Protein AF-A0A509KXH0-F1 (afdb_monomer)

pLDDT: mean 76.86, std 15.32, range [38.84, 93.0]

Foldseek 3Di:
DPDPVVVVVLVVLVVV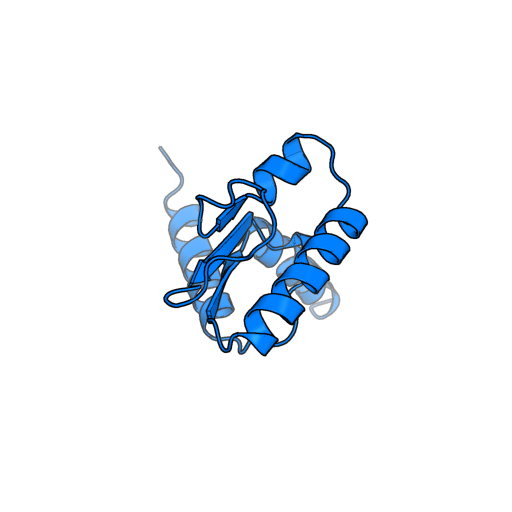VVPDDPPDDQLVFFQKKAKDLVDDDPPPPDPCVGSMDGSVVCVVVPNDSVNVVVVVVVVVVVCVVSVIDMDTDTPSVVVVVVVVVVVVVVVD

Sequence (108 aa):
MANKDTEEYLEQWETLINSVDKTDIPIRFVNRIIFDSSDYDIGTQTDIATNQLDIAQMRANGYPDDVIQEIINEIMKEIQDLSGTMDFLLNVPEVARVAQEETDKYLK

Structure (mmCIF, N/CA/C/O backbone):
data_AF-A0A509KXH0-F1
#
_entry.id   AF-A0A509KXH0-F1
#
loop_
_atom_site.group_PDB
_atom_site.id
_atom_site.type_symbol
_atom_site.label_atom_id
_atom_site.label_alt_id
_atom_site.label_comp_id
_atom_site.label_asym_id
_atom_site.label_entity_id
_atom_site.label_seq_id
_atom_site.pdbx_PDB_ins_code
_atom_site.Cartn_x
_atom_site.Cartn_y
_atom_site.Cartn_z
_atom_site.occupancy
_atom_site.B_iso_or_equiv
_atom_site.auth_seq_id
_atom_site.auth_comp_id
_atom_site.auth_asym_id
_atom_site.auth_atom_id
_atom_site.pdbx_PDB_model_num
ATOM 1 N N . MET A 1 1 ? 0.568 20.407 21.170 1.00 39.47 1 MET A N 1
ATOM 2 C CA . MET A 1 1 ? 0.705 19.066 21.770 1.00 39.47 1 MET A CA 1
ATOM 3 C C . MET A 1 1 ? 0.202 18.089 20.729 1.00 39.47 1 MET A C 1
ATOM 5 O O . MET A 1 1 ? -0.994 18.082 20.482 1.00 39.47 1 MET A O 1
ATOM 9 N N . ALA A 1 2 ? 1.098 17.402 20.022 1.00 45.72 2 ALA A N 1
ATOM 10 C CA . ALA A 1 2 ? 0.689 16.305 19.148 1.00 45.72 2 ALA A CA 1
ATOM 11 C C . ALA A 1 2 ? 0.229 15.142 20.046 1.00 45.72 2 ALA A C 1
ATOM 13 O O . ALA A 1 2 ? 0.851 14.895 21.081 1.00 45.72 2 ALA A O 1
ATOM 14 N N . ASN A 1 3 ? -0.913 14.537 19.720 1.00 52.59 3 ASN A N 1
ATOM 15 C CA . ASN A 1 3 ? -1.566 13.505 20.523 1.00 52.59 3 ASN A CA 1
ATOM 16 C C . ASN A 1 3 ? -0.697 12.246 20.576 1.00 52.59 3 ASN A C 1
ATOM 18 O O . ASN A 1 3 ? -0.635 11.494 19.607 1.00 52.59 3 ASN A O 1
ATOM 22 N N . LYS A 1 4 ? -0.071 12.008 21.728 1.00 54.00 4 LYS A N 1
ATOM 23 C CA . LYS A 1 4 ? 0.724 10.806 22.009 1.00 54.00 4 LYS A CA 1
ATOM 24 C C . LYS A 1 4 ? -0.087 9.513 21.812 1.00 54.00 4 LYS A C 1
ATOM 26 O O . LYS A 1 4 ? 0.452 8.520 21.344 1.00 54.00 4 LYS A O 1
ATOM 31 N N . ASP A 1 5 ? -1.395 9.579 22.060 1.00 62.50 5 ASP A N 1
ATOM 32 C CA . ASP A 1 5 ? -2.331 8.458 21.900 1.00 62.50 5 ASP A CA 1
ATOM 33 C C . ASP A 1 5 ? -2.526 8.037 20.431 1.00 62.50 5 ASP A C 1
ATOM 35 O O . ASP A 1 5 ? -2.890 6.900 20.151 1.00 62.50 5 ASP A O 1
ATOM 39 N N . THR A 1 6 ? -2.298 8.940 19.469 1.00 73.00 6 THR A N 1
ATOM 40 C CA . THR A 1 6 ? -2.464 8.635 18.038 1.00 73.00 6 THR A CA 1
ATOM 41 C C . THR A 1 6 ? -1.245 7.916 17.463 1.00 73.00 6 THR A C 1
ATOM 43 O O . THR A 1 6 ? -1.409 7.047 16.612 1.00 73.00 6 THR A O 1
ATOM 46 N N . GLU A 1 7 ? -0.036 8.239 17.930 1.00 79.38 7 GLU A N 1
ATOM 47 C CA . GLU A 1 7 ? 1.196 7.578 17.476 1.00 79.38 7 GLU A CA 1
ATOM 48 C C . GLU A 1 7 ? 1.253 6.119 17.946 1.00 79.38 7 GLU A C 1
ATOM 50 O O . GLU A 1 7 ? 1.445 5.225 17.127 1.00 79.38 7 GLU A O 1
ATOM 55 N N . GLU A 1 8 ? 0.979 5.867 19.230 1.00 81.19 8 GLU A N 1
ATOM 56 C CA . GLU A 1 8 ? 0.959 4.509 19.799 1.00 81.19 8 GLU A CA 1
ATOM 57 C C . GLU A 1 8 ? -0.113 3.625 19.138 1.00 81.19 8 GLU A C 1
ATOM 59 O O . GLU A 1 8 ? 0.091 2.435 18.903 1.00 81.19 8 GLU A O 1
ATOM 64 N N . TYR A 1 9 ? -1.253 4.216 18.772 1.00 83.31 9 TYR A N 1
ATOM 65 C CA . TYR A 1 9 ? -2.310 3.522 18.041 1.00 83.31 9 TYR A CA 1
ATOM 66 C C . TYR A 1 9 ? -1.887 3.132 16.616 1.00 83.31 9 TYR A C 1
ATOM 68 O O . TYR A 1 9 ? -2.158 2.016 16.173 1.00 83.31 9 TYR A O 1
ATOM 76 N N . LEU A 1 10 ? -1.217 4.029 15.886 1.00 82.88 10 LEU A N 1
ATOM 77 C CA . LEU A 1 10 ? -0.739 3.741 14.530 1.00 82.88 10 LEU A CA 1
ATOM 78 C C . LEU A 1 10 ? 0.335 2.649 14.523 1.00 82.88 10 LEU A C 1
ATOM 80 O O . LEU A 1 10 ? 0.310 1.789 13.646 1.00 82.88 10 LEU A O 1
ATOM 84 N N . GLU A 1 11 ? 1.213 2.638 15.523 1.00 87.25 11 GLU A N 1
ATOM 85 C CA . GLU A 1 11 ? 2.260 1.622 15.680 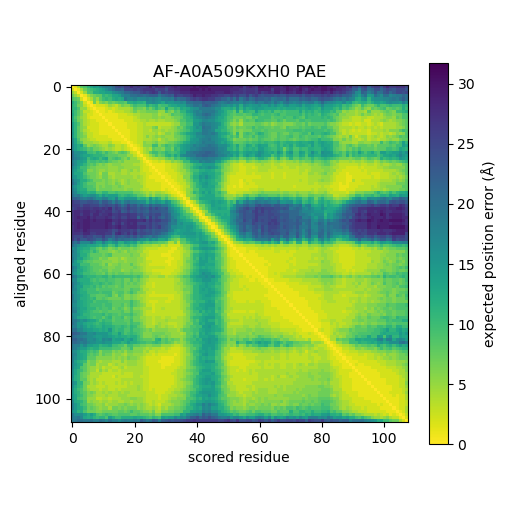1.00 87.25 11 GLU A CA 1
ATOM 86 C C . GLU A 1 11 ? 1.674 0.210 15.886 1.00 87.25 11 GLU A C 1
ATOM 88 O O . GLU A 1 11 ? 2.165 -0.780 15.331 1.00 87.25 11 GLU A O 1
ATOM 93 N N . GLN A 1 12 ? 0.561 0.099 16.621 1.00 86.31 12 GLN A N 1
ATOM 94 C CA . GLN A 1 12 ? -0.156 -1.170 16.790 1.00 86.31 12 GLN A CA 1
ATOM 95 C C . GLN A 1 12 ? -0.739 -1.680 15.466 1.00 86.31 12 GLN A C 1
ATOM 97 O O . GLN A 1 12 ? -0.617 -2.867 15.151 1.00 86.31 12 GLN A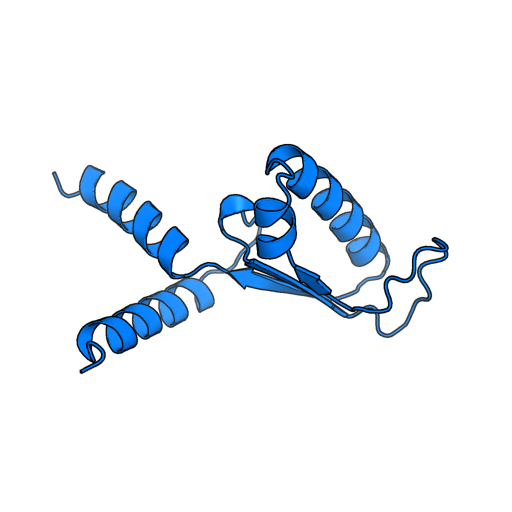 O 1
ATOM 102 N N . TRP A 1 13 ? -1.337 -0.793 14.665 1.00 87.81 13 TRP A N 1
ATOM 103 C CA . TRP A 1 13 ? -1.852 -1.156 13.343 1.00 87.81 13 TRP A CA 1
ATOM 104 C C . TRP A 1 13 ? -0.747 -1.518 12.366 1.00 87.81 13 TRP A C 1
ATOM 106 O O . TRP A 1 13 ? -0.898 -2.478 11.616 1.00 87.81 13 TRP A O 1
ATOM 116 N N . GLU A 1 14 ? 0.370 -0.800 12.396 1.00 85.50 14 GLU A N 1
ATOM 117 C CA . GLU A 1 14 ? 1.545 -1.130 11.598 1.00 85.50 14 GLU A CA 1
ATOM 118 C C . GLU A 1 14 ? 2.053 -2.538 11.930 1.00 85.50 14 GLU A C 1
ATOM 120 O O . GLU A 1 14 ? 2.249 -3.356 11.030 1.00 85.50 14 GLU A O 1
ATOM 125 N N . THR A 1 15 ? 2.157 -2.869 13.218 1.00 86.38 15 THR A N 1
ATOM 126 C CA . THR A 1 15 ? 2.551 -4.209 13.677 1.00 86.38 15 THR A CA 1
ATOM 127 C C . THR A 1 15 ? 1.584 -5.289 13.177 1.00 86.38 15 THR A C 1
ATOM 129 O O . THR A 1 15 ? 2.016 -6.306 12.628 1.00 86.38 15 THR A O 1
ATOM 132 N N . LEU A 1 16 ? 0.273 -5.066 13.323 1.00 83.81 16 LEU A N 1
ATOM 133 C CA . LEU A 1 16 ? -0.761 -5.993 12.854 1.00 83.81 16 LEU A CA 1
ATOM 134 C C . LEU A 1 16 ? -0.687 -6.200 11.341 1.00 83.81 16 LEU A C 1
ATOM 136 O O . LEU A 1 16 ? -0.615 -7.338 10.881 1.00 83.81 16 LEU A O 1
ATOM 140 N N . ILE A 1 17 ? -0.650 -5.115 10.570 1.00 82.25 17 ILE A N 1
ATOM 141 C CA . ILE A 1 17 ? -0.564 -5.155 9.110 1.00 82.25 17 ILE A CA 1
ATOM 142 C C . ILE A 1 17 ? 0.698 -5.898 8.670 1.00 82.25 17 ILE A C 1
ATOM 144 O O . ILE A 1 17 ? 0.627 -6.734 7.771 1.00 82.25 17 ILE A O 1
ATOM 14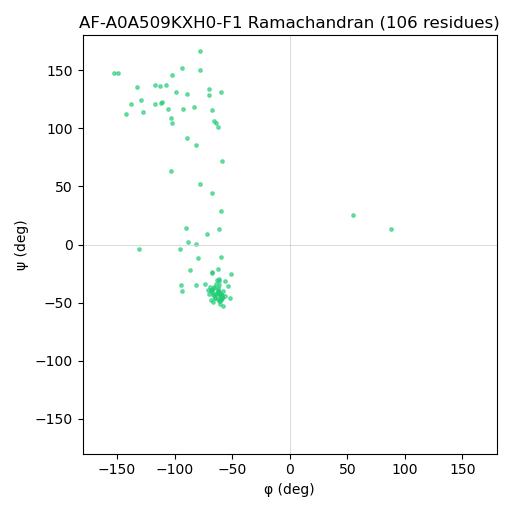8 N N . ASN A 1 18 ? 1.844 -5.651 9.303 1.00 81.44 18 ASN A N 1
ATOM 149 C CA . ASN A 1 18 ? 3.110 -6.299 8.957 1.00 81.44 18 ASN A CA 1
ATOM 150 C C . ASN A 1 18 ? 3.132 -7.803 9.276 1.00 81.44 18 ASN A C 1
ATOM 152 O O . ASN A 1 18 ? 3.856 -8.538 8.615 1.00 81.44 18 ASN A O 1
ATOM 156 N N . SER A 1 19 ? 2.306 -8.274 10.216 1.00 78.12 19 SER A N 1
ATOM 157 C CA . SER A 1 19 ? 2.188 -9.702 10.561 1.00 78.12 19 SER A CA 1
ATOM 158 C C . SER A 1 19 ? 1.323 -10.536 9.607 1.00 78.12 19 SER A C 1
ATOM 160 O O . SER A 1 19 ? 1.325 -11.762 9.698 1.00 78.12 19 SER A O 1
ATOM 162 N N . VAL A 1 20 ? 0.570 -9.893 8.711 1.00 75.56 20 VAL A N 1
ATOM 163 C CA . VAL A 1 20 ? -0.295 -10.583 7.746 1.00 75.56 20 VAL A CA 1
ATOM 164 C C . VAL A 1 20 ? 0.492 -10.882 6.472 1.00 75.56 20 VAL A C 1
ATOM 166 O O . VAL A 1 20 ? 1.083 -9.967 5.887 1.00 75.56 20 VAL A O 1
ATOM 169 N N . ASP A 1 21 ? 0.437 -12.138 6.018 1.00 64.69 21 ASP A N 1
ATOM 170 C CA . ASP A 1 21 ? 0.888 -12.550 4.686 1.00 64.69 21 ASP A CA 1
ATOM 171 C C . ASP A 1 21 ? -0.041 -11.951 3.626 1.00 64.69 21 ASP A C 1
ATOM 173 O O . ASP A 1 21 ? -1.241 -12.236 3.581 1.00 64.69 21 ASP A O 1
ATOM 177 N N . LYS A 1 22 ? 0.510 -11.079 2.781 1.00 67.19 22 LYS A N 1
ATOM 178 C CA . LYS A 1 22 ? -0.257 -10.316 1.793 1.00 67.19 22 LYS A CA 1
ATOM 179 C C . LYS A 1 22 ? -0.057 -10.951 0.427 1.00 67.19 22 LYS A C 1
ATOM 181 O O . LYS A 1 22 ? 1.026 -10.855 -0.137 1.00 67.19 22 LYS A O 1
ATOM 186 N N . THR A 1 23 ? -1.094 -11.602 -0.087 1.00 62.06 23 THR A N 1
ATOM 187 C CA . THR A 1 23 ? -1.076 -12.187 -1.436 1.00 62.06 23 THR A CA 1
ATOM 188 C C . THR A 1 23 ? -1.671 -11.247 -2.480 1.00 62.06 23 THR A C 1
ATOM 190 O O . THR A 1 23 ? -1.173 -11.211 -3.593 1.00 62.06 23 THR A O 1
ATOM 193 N N . ASP A 1 24 ? -2.690 -10.463 -2.107 1.00 69.38 24 ASP A N 1
ATOM 194 C CA . ASP A 1 24 ? -3.365 -9.489 -2.971 1.00 69.38 24 ASP A CA 1
ATOM 195 C C . ASP A 1 24 ? -3.731 -8.241 -2.159 1.00 69.38 24 ASP A C 1
ATOM 197 O O . ASP A 1 24 ? -4.574 -8.290 -1.258 1.00 69.38 24 ASP A O 1
ATOM 201 N N . ILE A 1 25 ? -3.093 -7.108 -2.461 1.00 76.38 25 ILE A N 1
ATOM 202 C CA . ILE A 1 25 ? -3.335 -5.839 -1.768 1.00 76.38 25 ILE A CA 1
ATOM 203 C C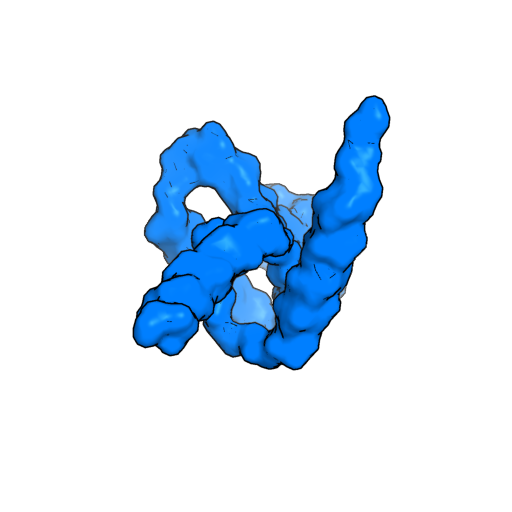 . ILE A 1 25 ? -4.149 -4.919 -2.684 1.00 76.38 25 ILE A C 1
ATOM 205 O O . ILE A 1 25 ? -3.641 -4.501 -3.725 1.00 76.38 25 ILE A O 1
ATOM 209 N N . PRO A 1 26 ? -5.386 -4.542 -2.307 1.00 84.38 26 PRO A N 1
ATOM 210 C CA . PRO A 1 26 ? -6.163 -3.577 -3.073 1.00 84.38 26 PRO A CA 1
ATOM 211 C C . PRO A 1 26 ? -5.440 -2.236 -3.177 1.00 84.38 26 PRO A C 1
ATOM 213 O O . PRO A 1 26 ? -5.047 -1.667 -2.152 1.00 84.38 26 PRO A O 1
ATOM 216 N N . ILE A 1 27 ? -5.346 -1.686 -4.393 1.00 86.38 27 ILE A N 1
ATOM 217 C CA . ILE A 1 27 ? -4.576 -0.465 -4.645 1.00 86.38 27 ILE A CA 1
ATOM 218 C C . ILE A 1 27 ? -4.971 0.692 -3.735 1.00 86.38 27 IL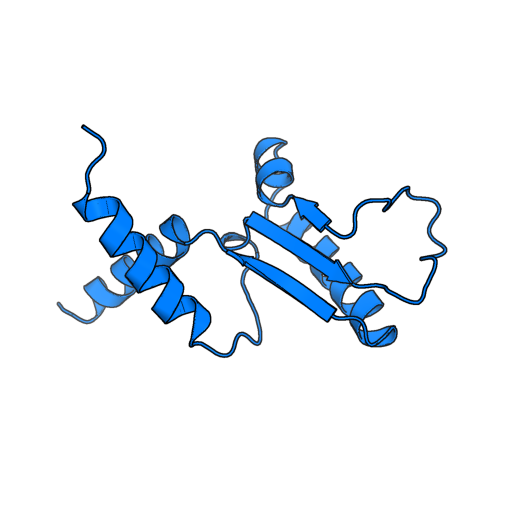E A C 1
ATOM 220 O O . ILE A 1 27 ? -4.098 1.425 -3.277 1.00 86.38 27 ILE A O 1
ATOM 224 N N . ARG A 1 28 ? -6.262 0.819 -3.396 1.00 86.94 28 ARG A N 1
ATOM 225 C CA . ARG A 1 28 ? -6.809 1.857 -2.503 1.00 86.94 28 ARG A CA 1
ATOM 226 C C . ARG A 1 28 ? -6.067 1.989 -1.166 1.00 86.94 28 ARG A C 1
ATOM 228 O O . ARG A 1 28 ? -6.078 3.056 -0.567 1.00 86.94 28 ARG A O 1
ATOM 235 N N . PHE A 1 29 ? -5.415 0.918 -0.705 1.00 89.81 29 PHE A N 1
ATOM 236 C CA . PHE A 1 29 ? -4.661 0.884 0.548 1.00 89.81 29 PHE A CA 1
ATOM 237 C C . PHE A 1 29 ? -3.164 1.149 0.384 1.00 89.81 29 PHE A C 1
ATOM 239 O O . PHE A 1 29 ? -2.454 1.209 1.381 1.00 89.81 29 PHE A O 1
ATOM 246 N N . VAL A 1 30 ? -2.663 1.302 -0.837 1.00 89.38 30 VAL A N 1
ATOM 247 C CA . VAL A 1 30 ? -1.239 1.492 -1.125 1.00 89.38 30 VAL A CA 1
ATOM 248 C C . VAL A 1 30 ? -0.954 2.976 -1.338 1.00 89.38 30 VAL A C 1
ATOM 250 O O . VAL A 1 30 ? -1.648 3.652 -2.100 1.00 89.38 30 VAL A O 1
ATOM 253 N N . ASN A 1 31 ? 0.079 3.481 -0.666 1.00 90.31 31 ASN A N 1
ATOM 254 C CA . ASN A 1 31 ? 0.620 4.825 -0.863 1.00 90.31 31 ASN A CA 1
ATOM 255 C C . ASN A 1 31 ? 1.774 4.823 -1.864 1.00 90.31 31 ASN A C 1
ATOM 257 O O . ASN A 1 31 ? 1.880 5.732 -2.684 1.00 90.31 31 ASN A O 1
ATOM 261 N N . ARG A 1 32 ? 2.641 3.812 -1.793 1.00 89.94 32 ARG A N 1
ATOM 262 C CA . ARG A 1 32 ? 3.807 3.685 -2.662 1.00 89.94 32 ARG A CA 1
ATOM 263 C C . ARG A 1 32 ? 4.136 2.221 -2.898 1.00 89.94 32 ARG A C 1
ATOM 265 O O . ARG A 1 32 ? 3.948 1.399 -2.009 1.00 89.94 32 ARG A O 1
ATOM 272 N N . ILE A 1 33 ? 4.650 1.925 -4.079 1.00 86.31 33 ILE A N 1
ATOM 273 C CA . ILE A 1 33 ? 5.246 0.633 -4.414 1.00 86.31 33 ILE A CA 1
ATOM 274 C C . ILE A 1 33 ? 6.728 0.873 -4.626 1.00 86.31 33 ILE A C 1
ATOM 276 O O . ILE A 1 33 ? 7.084 1.871 -5.243 1.00 86.31 33 ILE A O 1
ATOM 280 N N . ILE A 1 34 ? 7.575 0.005 -4.096 1.00 84.44 34 ILE A N 1
ATOM 281 C CA . ILE A 1 34 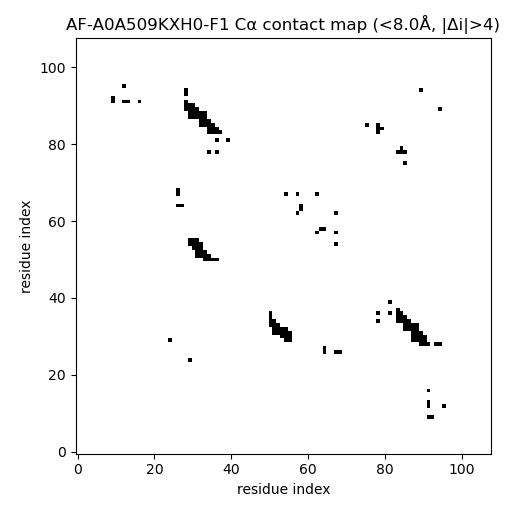? 9.012 -0.022 -4.352 1.00 84.44 34 ILE A CA 1
ATOM 282 C C . ILE A 1 34 ? 9.302 -1.353 -5.035 1.00 84.44 34 ILE A C 1
ATOM 284 O O . ILE A 1 34 ? 8.739 -2.372 -4.654 1.00 84.44 34 ILE A O 1
ATOM 288 N N . PHE A 1 35 ? 10.137 -1.358 -6.060 1.00 79.69 35 PHE A N 1
ATOM 289 C CA . PHE A 1 35 ? 10.528 -2.574 -6.759 1.00 79.69 35 PHE A CA 1
ATOM 290 C C . PHE A 1 35 ? 12.037 -2.603 -6.935 1.00 79.69 35 PHE A C 1
ATOM 292 O O . PHE A 1 35 ? 12.643 -1.599 -7.298 1.00 79.69 35 PHE A O 1
ATOM 299 N N . ASP A 1 36 ? 12.646 -3.753 -6.671 1.00 69.31 36 ASP A N 1
ATOM 300 C CA . ASP A 1 36 ? 14.064 -3.970 -6.925 1.00 69.31 36 ASP A CA 1
ATOM 301 C C . ASP A 1 36 ? 14.217 -4.796 -8.202 1.00 69.31 36 ASP A C 1
ATOM 303 O O . ASP A 1 36 ? 13.951 -6.000 -8.232 1.00 69.31 36 ASP A O 1
ATOM 307 N N . SER A 1 37 ? 14.607 -4.120 -9.281 1.00 61.12 37 SER A N 1
ATOM 308 C CA . SER A 1 37 ? 15.043 -4.739 -10.529 1.00 61.12 37 SER A CA 1
ATOM 309 C C . SER A 1 37 ? 16.566 -4.658 -10.603 1.00 61.12 37 SER A C 1
ATOM 311 O O . SER A 1 37 ? 17.126 -3.977 -11.464 1.00 61.12 37 SER A O 1
ATOM 313 N N . SER A 1 38 ? 17.253 -5.314 -9.668 1.00 53.53 38 SER A N 1
ATOM 314 C CA . SER A 1 38 ? 18.710 -5.236 -9.520 1.00 53.53 38 SER A CA 1
ATOM 315 C C . SER A 1 38 ? 19.507 -5.693 -10.752 1.00 53.53 38 SER A C 1
ATOM 317 O O . SER A 1 38 ? 20.710 -5.456 -10.793 1.00 53.53 38 SER A O 1
ATOM 319 N N . ASP A 1 39 ? 18.870 -6.316 -11.753 1.00 46.22 39 ASP A N 1
ATOM 320 C CA . ASP A 1 39 ? 19.563 -6.948 -12.883 1.00 46.22 39 ASP A CA 1
ATOM 321 C C . ASP A 1 39 ? 19.056 -6.609 -14.299 1.00 46.22 39 ASP A C 1
ATOM 323 O O . ASP A 1 39 ? 19.683 -7.059 -15.258 1.00 46.22 39 ASP A O 1
ATOM 327 N N . TYR A 1 40 ? 17.980 -5.831 -14.498 1.00 48.62 40 TYR A N 1
ATOM 328 C CA . TYR A 1 40 ? 17.450 -5.619 -15.858 1.00 48.62 40 TYR A CA 1
ATOM 329 C C . TYR A 1 40 ? 17.039 -4.178 -16.175 1.00 48.62 40 TYR A C 1
ATOM 331 O O . TYR A 1 40 ? 16.145 -3.603 -15.561 1.00 48.62 40 TYR A O 1
ATOM 339 N N . ASP A 1 41 ? 17.693 -3.643 -17.209 1.00 48.69 41 ASP A N 1
ATOM 340 C CA . ASP A 1 41 ? 17.287 -2.471 -17.981 1.00 48.69 41 ASP A CA 1
ATOM 341 C C . ASP A 1 41 ? 15.944 -2.806 -18.648 1.00 48.69 41 ASP A C 1
ATOM 343 O O . ASP A 1 41 ? 15.886 -3.591 -19.603 1.00 48.69 41 ASP A O 1
ATOM 347 N N . ILE A 1 42 ? 14.841 -2.307 -18.083 1.00 49.53 42 ILE A N 1
ATOM 348 C CA . ILE A 1 42 ? 13.519 -2.454 -18.691 1.00 49.53 42 ILE A CA 1
ATOM 349 C C . ILE A 1 42 ? 13.589 -1.691 -20.016 1.00 49.53 42 ILE A C 1
ATOM 351 O O . ILE A 1 42 ? 13.568 -0.467 -20.041 1.00 49.53 42 ILE A O 1
ATOM 355 N N . GLY A 1 43 ? 13.683 -2.423 -21.131 1.00 45.09 43 GLY A N 1
ATOM 356 C CA . GLY A 1 43 ? 13.823 -1.900 -22.497 1.00 45.09 43 GLY A CA 1
ATOM 357 C C . GLY A 1 43 ? 12.663 -1.026 -22.997 1.00 45.09 43 GLY A C 1
ATOM 358 O O . GLY A 1 43 ? 12.574 -0.738 -24.192 1.00 45.09 43 GLY A O 1
ATOM 359 N N . THR A 1 44 ? 11.770 -0.589 -22.112 1.00 45.09 44 THR A N 1
ATOM 360 C CA . THR A 1 44 ? 10.863 0.521 -22.356 1.00 45.09 44 THR A CA 1
ATOM 361 C C . THR A 1 44 ? 11.604 1.811 -22.052 1.00 45.09 44 THR A C 1
ATOM 363 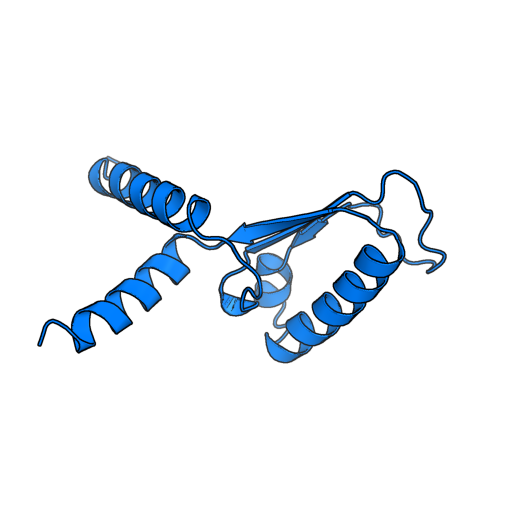O O . THR A 1 44 ? 12.014 2.064 -20.928 1.00 45.09 44 THR A O 1
ATOM 366 N N . GLN A 1 45 ? 11.748 2.631 -23.083 1.00 40.19 45 GLN A N 1
ATOM 367 C CA . GLN A 1 45 ? 12.372 3.952 -23.114 1.00 40.19 45 GLN A CA 1
ATOM 368 C C . GLN A 1 45 ? 11.574 5.006 -22.317 1.00 40.19 45 GLN A C 1
ATOM 370 O O . GLN A 1 45 ? 11.324 6.113 -22.786 1.00 40.19 45 GLN A O 1
ATOM 375 N N . THR A 1 46 ? 11.135 4.628 -21.126 1.00 38.84 46 THR A N 1
ATOM 376 C CA . THR A 1 46 ? 10.547 5.485 -20.116 1.00 38.84 46 THR A CA 1
ATOM 377 C C . THR A 1 46 ? 11.582 5.522 -19.013 1.00 38.84 46 THR A C 1
ATOM 379 O O . THR A 1 46 ? 11.981 4.471 -18.525 1.00 38.84 46 THR A O 1
ATOM 382 N N . ASP A 1 47 ? 12.046 6.709 -18.647 1.00 39.66 47 ASP A N 1
ATOM 383 C CA . ASP A 1 47 ? 12.931 6.942 -17.513 1.00 39.66 47 ASP A CA 1
ATOM 384 C C . ASP A 1 47 ? 12.283 6.463 -16.193 1.00 39.66 47 ASP A C 1
ATOM 386 O O . ASP A 1 47 ? 11.900 7.267 -15.344 1.00 39.66 47 ASP A O 1
ATOM 390 N N . ILE A 1 48 ? 12.172 5.149 -15.972 1.00 47.53 48 ILE A N 1
ATOM 391 C CA . ILE A 1 48 ? 11.870 4.535 -14.676 1.00 47.53 48 ILE A CA 1
ATOM 392 C C . ILE A 1 48 ? 13.176 4.564 -13.864 1.00 47.53 48 ILE A C 1
ATOM 394 O O . ILE A 1 48 ? 13.659 3.573 -13.336 1.00 47.53 48 ILE A O 1
ATOM 398 N N . ALA A 1 49 ? 13.793 5.744 -13.770 1.00 44.91 49 ALA A N 1
ATOM 399 C CA . ALA A 1 49 ? 14.968 6.007 -12.942 1.00 44.91 49 ALA A CA 1
ATOM 400 C C . ALA A 1 49 ? 14.618 6.019 -11.441 1.00 44.91 49 ALA A C 1
ATOM 402 O O . ALA A 1 49 ? 15.427 6.399 -10.594 1.00 44.91 49 ALA A O 1
ATOM 403 N N . THR A 1 50 ? 13.395 5.627 -11.097 1.00 53.47 50 THR A N 1
ATOM 404 C CA . THR A 1 50 ? 12.945 5.464 -9.731 1.00 53.47 50 THR A CA 1
ATOM 405 C C . THR A 1 50 ? 12.349 4.075 -9.597 1.00 53.47 50 THR A C 1
ATOM 407 O O . THR A 1 50 ? 11.286 3.810 -10.151 1.00 53.47 50 THR A O 1
ATOM 410 N N . ASN A 1 51 ? 13.008 3.237 -8.800 1.00 71.06 51 ASN A N 1
ATOM 411 C CA . ASN A 1 51 ? 12.572 1.932 -8.289 1.00 71.06 51 ASN A CA 1
ATOM 412 C C . ASN A 1 51 ? 11.280 2.012 -7.439 1.00 71.06 51 ASN A C 1
ATOM 414 O O . ASN A 1 51 ? 11.117 1.285 -6.466 1.00 71.06 51 ASN A O 1
ATOM 418 N N . GLN A 1 52 ? 10.403 2.983 -7.704 1.00 79.12 52 GLN A N 1
ATOM 419 C CA . GLN A 1 52 ? 9.217 3.281 -6.917 1.00 79.12 52 GLN A CA 1
ATOM 420 C C . GLN A 1 52 ? 8.104 3.929 -7.754 1.00 79.12 52 GLN A C 1
ATOM 422 O O . GLN A 1 52 ? 8.367 4.733 -8.646 1.00 79.12 52 GLN A O 1
ATOM 427 N N . LEU A 1 53 ? 6.853 3.637 -7.394 1.00 85.06 53 LEU A N 1
ATOM 428 C CA . LEU A 1 53 ? 5.639 4.288 -7.888 1.00 85.06 53 LEU A CA 1
ATOM 429 C C . LEU A 1 53 ? 4.936 4.982 -6.725 1.00 85.06 53 LEU A C 1
ATOM 431 O O . LEU A 1 53 ? 4.551 4.328 -5.754 1.00 85.06 53 LEU A O 1
ATOM 435 N N . ASP A 1 54 ? 4.739 6.296 -6.819 1.00 89.19 54 ASP A N 1
ATOM 436 C CA . ASP A 1 54 ? 3.997 7.058 -5.812 1.00 89.19 54 ASP A CA 1
ATOM 437 C C . ASP A 1 54 ? 2.498 7.087 -6.149 1.00 89.19 54 ASP A C 1
ATOM 439 O O . ASP A 1 54 ? 1.996 7.942 -6.882 1.00 89.19 54 ASP A O 1
ATOM 443 N N . ILE A 1 55 ? 1.775 6.107 -5.611 1.00 89.69 55 ILE A N 1
ATOM 444 C CA . ILE A 1 55 ? 0.340 5.921 -5.834 1.00 89.69 55 ILE A CA 1
ATOM 445 C C . ILE A 1 55 ? -0.468 7.075 -5.237 1.00 89.69 55 ILE A C 1
ATOM 447 O O . ILE A 1 55 ? -1.457 7.520 -5.824 1.00 89.69 55 ILE A O 1
ATOM 451 N N . ALA A 1 56 ? -0.040 7.594 -4.085 1.00 88.38 56 ALA A N 1
ATOM 452 C CA . ALA A 1 56 ? -0.686 8.736 -3.454 1.00 88.38 56 ALA A CA 1
ATOM 453 C C . ALA A 1 56 ? -0.626 9.977 -4.361 1.00 88.38 56 ALA A C 1
ATOM 455 O O . ALA A 1 56 ? -1.628 10.680 -4.513 1.00 88.38 56 ALA A O 1
ATOM 456 N N . GLN A 1 57 ? 0.509 10.210 -5.024 1.00 89.56 57 GLN A N 1
ATOM 457 C CA . GLN A 1 57 ? 0.651 11.290 -5.995 1.00 89.56 57 GLN A CA 1
ATOM 458 C C . GLN A 1 57 ? -0.189 11.055 -7.259 1.00 89.56 57 GLN A C 1
ATOM 460 O O . GLN A 1 57 ? -0.810 11.995 -7.758 1.00 89.56 57 GLN A O 1
ATOM 465 N N . MET A 1 58 ? -0.267 9.820 -7.766 1.00 87.88 58 MET A N 1
ATOM 466 C CA . MET A 1 58 ? -1.157 9.491 -8.888 1.00 87.88 58 MET A CA 1
ATOM 467 C C . MET A 1 58 ? -2.620 9.804 -8.536 1.00 87.88 58 MET A C 1
ATOM 469 O O . MET A 1 58 ? -3.299 10.512 -9.278 1.00 87.88 58 MET A O 1
ATOM 473 N N . ARG A 1 59 ? -3.099 9.408 -7.354 1.00 88.75 59 ARG A N 1
ATOM 474 C CA . ARG A 1 59 ? -4.446 9.796 -6.900 1.00 88.75 59 ARG A CA 1
ATOM 475 C C . ARG A 1 59 ? -4.626 11.307 -6.813 1.00 88.75 59 ARG A C 1
ATOM 477 O O . ARG A 1 59 ? -5.641 11.828 -7.267 1.00 88.75 59 ARG A O 1
ATOM 484 N N . ALA A 1 60 ? -3.643 12.018 -6.260 1.00 89.56 60 ALA A N 1
ATOM 485 C CA . ALA A 1 60 ? -3.691 13.476 -6.136 1.00 89.56 60 ALA A CA 1
ATOM 486 C C . ALA A 1 60 ? -3.775 14.182 -7.503 1.00 89.56 60 ALA A C 1
ATOM 488 O O . ALA A 1 60 ? -4.400 15.235 -7.615 1.00 89.56 60 ALA A O 1
ATOM 489 N N . ASN A 1 61 ? -3.206 13.575 -8.545 1.00 91.62 61 ASN A N 1
ATOM 490 C CA . ASN A 1 61 ? -3.287 14.047 -9.927 1.00 91.62 61 ASN A CA 1
ATOM 491 C C . ASN A 1 61 ? -4.595 13.648 -10.641 1.00 91.62 61 ASN A C 1
ATOM 493 O O . ASN A 1 61 ? -4.781 14.000 -11.805 1.00 91.62 61 ASN A O 1
ATOM 497 N N . GLY A 1 62 ? -5.504 12.939 -9.964 1.00 90.69 62 GLY A N 1
ATOM 498 C CA . GLY A 1 62 ? -6.817 12.564 -10.489 1.00 90.69 62 GLY A CA 1
ATOM 499 C C . GLY A 1 62 ? -6.850 11.247 -11.266 1.00 90.69 62 GLY A C 1
ATOM 500 O O . GLY A 1 62 ? -7.846 10.983 -11.940 1.00 90.69 62 GLY A O 1
ATOM 501 N N . TYR A 1 63 ? -5.802 10.421 -11.185 1.00 88.94 63 TYR A N 1
ATOM 502 C CA . TYR A 1 63 ? -5.846 9.075 -11.756 1.00 88.94 63 TYR A CA 1
ATOM 503 C C . TYR A 1 63 ? -6.797 8.196 -10.929 1.00 88.94 63 TYR A C 1
ATOM 505 O O . TYR A 1 63 ? -6.667 8.155 -9.701 1.00 88.94 63 TYR A O 1
ATOM 513 N N . PRO A 1 64 ? -7.761 7.512 -11.566 1.00 89.94 64 PRO A N 1
ATOM 514 C CA . PRO A 1 64 ? -8.704 6.666 -10.855 1.00 89.94 64 PRO A CA 1
ATOM 515 C C . PRO A 1 64 ? -8.056 5.326 -10.469 1.00 89.94 64 PRO A C 1
ATOM 517 O O . PRO A 1 64 ? -7.141 4.839 -11.135 1.00 89.94 64 PRO A O 1
ATOM 520 N N . ASP A 1 65 ? -8.513 4.746 -9.357 1.00 86.88 65 ASP A N 1
ATOM 521 C CA . ASP A 1 65 ? -7.901 3.549 -8.761 1.00 86.88 65 ASP A CA 1
ATOM 522 C C . ASP A 1 65 ? -7.925 2.328 -9.697 1.00 86.88 65 ASP A C 1
ATOM 524 O O . ASP A 1 65 ? -7.007 1.517 -9.654 1.00 86.88 65 ASP A O 1
ATOM 528 N N . ASP A 1 66 ? -8.934 2.196 -10.559 1.00 88.88 66 ASP A N 1
ATOM 529 C CA . ASP A 1 66 ? -9.025 1.129 -11.562 1.00 88.88 66 ASP A CA 1
ATOM 530 C C . ASP A 1 66 ? -7.878 1.196 -12.578 1.00 88.88 66 ASP A C 1
ATOM 532 O O . ASP A 1 66 ? -7.194 0.199 -12.801 1.00 88.88 66 ASP A O 1
ATOM 536 N N . VAL A 1 67 ? -7.597 2.385 -13.113 1.00 87.62 67 VAL A N 1
ATOM 537 C CA . VAL A 1 67 ? -6.477 2.611 -14.038 1.00 87.62 67 VAL A CA 1
ATOM 538 C C . VAL A 1 67 ? -5.139 2.359 -13.346 1.00 87.62 67 VAL A C 1
ATOM 540 O O . VAL A 1 67 ? -4.253 1.720 -13.911 1.00 87.62 67 VAL A O 1
ATOM 543 N N . ILE A 1 68 ? -4.981 2.824 -12.105 1.00 87.19 68 ILE A N 1
ATOM 544 C CA . ILE A 1 68 ? -3.753 2.586 -11.336 1.00 87.19 68 ILE A CA 1
ATOM 545 C C . ILE A 1 68 ? -3.557 1.077 -11.098 1.00 87.19 68 ILE A C 1
ATOM 547 O O . ILE A 1 68 ? -2.443 0.572 -11.235 1.00 87.19 68 ILE A O 1
ATOM 551 N N . GLN A 1 69 ? -4.627 0.345 -10.775 1.00 86.75 69 GLN A N 1
ATOM 552 C CA . GLN A 1 69 ? -4.580 -1.103 -10.571 1.00 86.75 69 GLN A CA 1
ATOM 553 C C . GLN A 1 69 ? -4.159 -1.849 -11.843 1.00 86.75 69 GLN A C 1
ATOM 555 O O . GLN A 1 69 ? -3.375 -2.792 -11.752 1.00 86.75 69 GLN A O 1
ATOM 560 N N . GLU A 1 70 ? -4.654 -1.444 -13.016 1.00 86.75 70 GLU A N 1
ATOM 561 C CA . GLU A 1 70 ? -4.249 -2.035 -14.297 1.00 86.75 70 GLU A CA 1
ATOM 562 C C . GLU A 1 70 ? -2.748 -1.865 -14.551 1.00 86.75 70 GLU A C 1
ATOM 564 O O . GLU A 1 70 ? -2.066 -2.854 -14.823 1.00 86.75 70 GLU A O 1
ATOM 569 N N . ILE A 1 71 ? -2.225 -0.649 -14.362 1.00 83.50 71 ILE A N 1
ATOM 570 C CA . ILE A 1 71 ? -0.796 -0.338 -14.526 1.00 83.50 71 ILE A CA 1
ATOM 571 C C . ILE A 1 71 ? 0.059 -1.203 -13.592 1.00 83.50 71 ILE A C 1
ATOM 573 O O . ILE A 1 71 ? 1.062 -1.782 -14.000 1.00 83.50 71 ILE A O 1
ATOM 577 N N . ILE A 1 72 ? -0.342 -1.337 -12.329 1.00 81.69 72 ILE A N 1
ATOM 578 C CA . ILE A 1 72 ? 0.418 -2.125 -11.349 1.00 81.69 72 ILE A CA 1
ATOM 579 C C . ILE A 1 72 ? 0.363 -3.611 -11.669 1.00 81.69 72 ILE A C 1
ATOM 581 O O . ILE A 1 72 ? 1.358 -4.302 -11.495 1.00 81.69 72 ILE A O 1
ATOM 585 N N . ASN A 1 73 ? -0.769 -4.115 -12.157 1.00 83.38 73 ASN A N 1
ATOM 586 C CA . ASN A 1 73 ? -0.880 -5.508 -12.578 1.00 83.38 73 ASN A CA 1
ATOM 587 C C . ASN A 1 73 ? 0.040 -5.826 -13.763 1.00 83.38 73 ASN A C 1
ATOM 589 O O . ASN A 1 73 ? 0.536 -6.947 -13.854 1.00 83.38 73 ASN A O 1
ATOM 593 N N . GLU A 1 74 ? 0.255 -4.875 -14.671 1.00 82.00 74 GLU A N 1
ATOM 594 C CA . GLU A 1 74 ? 1.229 -5.008 -15.758 1.00 82.00 74 GLU A CA 1
ATOM 595 C C . GLU A 1 74 ? 2.658 -5.050 -15.202 1.00 82.00 74 GLU A C 1
ATOM 597 O O . GLU A 1 74 ? 3.379 -6.017 -15.436 1.00 82.00 74 GLU A O 1
ATOM 602 N N . ILE A 1 75 ? 3.006 -4.098 -14.334 1.00 77.94 75 ILE A N 1
ATOM 603 C CA . ILE A 1 75 ? 4.328 -4.010 -13.697 1.00 77.94 75 ILE A CA 1
ATOM 604 C C . ILE A 1 75 ? 4.633 -5.241 -12.824 1.00 77.94 75 ILE A C 1
ATOM 606 O O . ILE A 1 75 ? 5.748 -5.756 -12.836 1.00 77.94 75 ILE A O 1
ATOM 610 N N . MET A 1 76 ? 3.646 -5.765 -12.091 1.00 76.62 76 MET A N 1
ATOM 611 C CA . MET A 1 76 ? 3.797 -6.990 -11.297 1.00 76.62 76 MET A CA 1
ATOM 612 C C . MET A 1 76 ? 4.111 -8.205 -12.170 1.00 76.62 76 MET A C 1
ATOM 614 O O . MET A 1 76 ? 4.936 -9.022 -11.772 1.00 76.62 76 MET A O 1
ATOM 618 N N . LYS A 1 77 ? 3.484 -8.329 -13.348 1.00 78.56 77 LYS A N 1
ATOM 619 C CA . LYS A 1 77 ? 3.781 -9.425 -14.285 1.00 78.56 77 LYS A CA 1
ATOM 620 C C . LYS A 1 77 ? 5.206 -9.322 -14.810 1.00 78.56 77 LYS A C 1
ATOM 622 O O . LYS A 1 77 ? 5.926 -10.312 -14.783 1.00 78.56 77 LYS A O 1
ATOM 627 N N . GLU A 1 78 ? 5.620 -8.126 -15.217 1.00 74.06 78 GLU A N 1
ATOM 628 C CA . GLU A 1 78 ? 6.983 -7.886 -15.697 1.00 74.06 78 GLU A CA 1
ATOM 629 C C . GLU A 1 78 ? 8.028 -8.204 -14.619 1.00 74.06 78 GLU A C 1
ATOM 631 O O . GLU A 1 78 ? 9.003 -8.902 -14.883 1.00 74.06 78 GLU A O 1
ATOM 636 N N . ILE A 1 79 ? 7.808 -7.765 -13.377 1.00 72.44 79 ILE A N 1
ATOM 637 C CA . ILE A 1 79 ? 8.725 -8.038 -12.260 1.00 72.44 79 ILE A CA 1
ATOM 638 C C . ILE A 1 79 ? 8.735 -9.521 -11.884 1.00 72.44 79 ILE A C 1
ATOM 640 O O . ILE A 1 79 ? 9.803 -10.067 -11.599 1.00 72.44 79 ILE A O 1
ATOM 644 N N . GLN A 1 80 ? 7.576 -10.187 -11.897 1.00 70.38 80 GLN A N 1
ATOM 645 C CA . GLN A 1 80 ? 7.483 -11.623 -11.634 1.00 70.38 80 GLN A CA 1
ATOM 646 C C . GLN A 1 80 ? 8.278 -12.427 -12.669 1.00 70.38 80 GLN A C 1
ATOM 648 O O . GLN A 1 80 ? 9.015 -13.340 -12.291 1.00 70.38 80 GLN A O 1
ATOM 653 N N . ASP A 1 81 ? 8.183 -12.059 -13.948 1.00 73.44 81 ASP A N 1
ATOM 654 C CA . ASP A 1 81 ? 8.959 -12.678 -15.026 1.00 73.44 81 ASP A CA 1
ATOM 655 C C . ASP A 1 81 ? 10.472 -12.456 -14.844 1.00 73.44 81 ASP A C 1
ATOM 657 O O . ASP A 1 81 ? 11.283 -13.317 -15.194 1.00 73.44 81 ASP A O 1
ATOM 661 N N . LEU A 1 82 ? 10.858 -11.335 -14.230 1.00 68.00 82 LEU A N 1
ATOM 662 C CA . LEU A 1 82 ? 12.245 -10.979 -13.921 1.00 68.00 82 LEU A CA 1
ATOM 663 C C . LEU A 1 82 ? 12.738 -11.499 -12.560 1.00 68.00 82 LEU A C 1
ATOM 665 O O . LEU A 1 82 ? 13.884 -11.248 -12.197 1.00 68.00 82 LEU A O 1
ATOM 669 N N . SER A 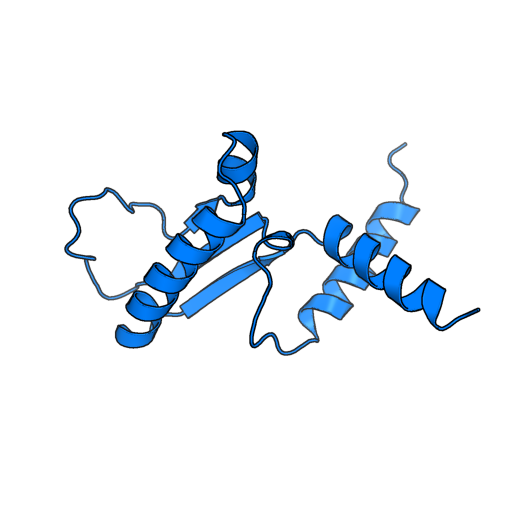1 83 ? 11.913 -12.242 -11.809 1.00 67.06 83 SER A N 1
ATOM 670 C CA . SER A 1 83 ? 12.222 -12.699 -10.439 1.00 67.06 83 SER A CA 1
ATOM 671 C C . SER A 1 83 ? 12.605 -11.565 -9.469 1.00 67.06 83 SER A C 1
ATOM 673 O O . SER A 1 83 ? 13.322 -11.804 -8.496 1.00 67.06 83 SER A O 1
ATOM 675 N N . GLY A 1 84 ? 12.148 -10.337 -9.731 1.00 67.88 84 GLY A N 1
ATOM 676 C CA . GLY A 1 84 ? 12.404 -9.178 -8.876 1.00 67.88 84 GLY A CA 1
ATOM 677 C C . GLY A 1 84 ? 11.519 -9.162 -7.628 1.00 67.88 84 GLY A C 1
ATOM 678 O O . GLY A 1 84 ? 10.533 -9.897 -7.526 1.00 67.88 84 GLY A O 1
ATOM 679 N N . THR A 1 85 ? 11.861 -8.306 -6.666 1.00 72.62 85 THR A N 1
ATOM 680 C CA . THR A 1 85 ? 11.060 -8.105 -5.449 1.00 72.62 85 THR A CA 1
ATOM 681 C C . THR A 1 85 ? 10.237 -6.827 -5.538 1.00 72.62 85 THR A C 1
ATOM 683 O O . THR A 1 85 ? 10.679 -5.829 -6.105 1.00 72.62 85 THR A O 1
ATOM 686 N N . MET A 1 86 ? 9.040 -6.849 -4.949 1.00 78.50 86 MET A N 1
ATOM 687 C CA . MET A 1 86 ? 8.148 -5.695 -4.859 1.00 78.50 86 MET A CA 1
ATOM 688 C C . MET A 1 86 ? 7.685 -5.506 -3.414 1.00 78.50 86 MET A C 1
ATOM 690 O O . MET A 1 86 ? 7.094 -6.407 -2.822 1.00 78.50 86 MET A O 1
ATOM 694 N N . ASP A 1 87 ? 7.918 -4.313 -2.880 1.00 81.06 87 ASP A N 1
ATOM 695 C CA . ASP A 1 87 ? 7.494 -3.883 -1.556 1.00 81.06 87 ASP A CA 1
ATOM 696 C C . ASP A 1 87 ? 6.344 -2.878 -1.662 1.00 81.06 87 ASP A C 1
ATOM 698 O O . ASP A 1 87 ? 6.365 -1.938 -2.460 1.00 81.06 87 ASP A O 1
ATOM 702 N N . PHE A 1 88 ? 5.338 -3.039 -0.805 1.00 85.12 88 PHE A N 1
ATOM 703 C CA . PHE A 1 88 ? 4.165 -2.169 -0.761 1.00 85.12 88 PHE A CA 1
ATOM 704 C C . PHE A 1 88 ? 4.164 -1.347 0.524 1.00 85.12 88 PHE A C 1
ATOM 706 O O . PHE A 1 88 ? 4.099 -1.892 1.625 1.00 85.12 88 PHE A O 1
ATOM 713 N N . LEU A 1 89 ? 4.157 -0.022 0.391 1.00 87.88 89 LEU A N 1
ATOM 714 C CA . LEU A 1 89 ? 3.951 0.897 1.504 1.00 87.88 89 LEU A CA 1
ATOM 715 C C . LEU A 1 89 ? 2.466 1.223 1.601 1.00 87.88 89 LEU A C 1
ATOM 717 O O . LEU A 1 89 ? 1.885 1.835 0.700 1.00 87.88 89 LEU A O 1
ATOM 721 N N . LEU A 1 90 ? 1.859 0.829 2.716 1.00 88.69 90 LEU A N 1
ATOM 722 C CA . LEU A 1 90 ? 0.421 0.932 2.929 1.00 88.69 90 LEU A CA 1
ATOM 723 C C . LEU A 1 90 ? 0.019 2.223 3.643 1.00 88.69 90 LEU A C 1
ATOM 725 O O . LEU A 1 90 ? 0.758 2.796 4.441 1.00 88.69 90 LEU A O 1
ATOM 729 N N . ASN A 1 91 ? -1.204 2.663 3.373 1.00 89.88 91 ASN A N 1
ATOM 730 C CA . ASN A 1 91 ? -1.881 3.716 4.105 1.00 89.88 91 ASN A CA 1
ATOM 731 C C . ASN A 1 91 ? -2.489 3.130 5.384 1.00 89.88 91 ASN A C 1
ATOM 733 O O . ASN A 1 91 ? -3.654 2.736 5.407 1.00 89.88 91 ASN A O 1
ATOM 737 N N . VAL A 1 92 ? -1.680 3.055 6.445 1.00 90.00 92 VAL A N 1
ATOM 738 C CA . VAL A 1 92 ? -2.096 2.513 7.750 1.00 90.00 92 VAL A CA 1
ATOM 739 C C . VAL A 1 92 ? -3.385 3.170 8.274 1.00 90.00 92 VAL A C 1
ATOM 741 O O . VAL A 1 92 ? -4.287 2.423 8.655 1.00 90.00 92 VAL A O 1
ATOM 744 N N . PRO A 1 93 ? -3.554 4.511 8.239 1.00 89.12 93 PRO A N 1
ATOM 745 C CA . PRO A 1 93 ? -4.810 5.142 8.649 1.00 89.12 93 PRO A CA 1
ATOM 746 C C . PRO A 1 93 ? -6.046 4.634 7.895 1.00 89.12 93 PRO A C 1
ATOM 748 O O . PRO A 1 93 ? -7.074 4.355 8.510 1.00 89.12 93 PRO A O 1
ATOM 751 N N . GLU A 1 94 ? -5.953 4.494 6.572 1.00 89.50 94 GLU A N 1
ATOM 752 C CA . GLU A 1 94 ? -7.079 4.043 5.749 1.00 89.50 94 GLU A CA 1
ATOM 753 C C . GLU A 1 94 ? -7.396 2.561 5.975 1.00 89.50 94 GLU A C 1
ATOM 755 O O . GLU A 1 94 ? -8.563 2.180 6.077 1.00 89.50 94 GLU A O 1
ATOM 760 N N . VAL A 1 95 ? -6.363 1.724 6.121 1.00 88.94 95 VAL A N 1
ATOM 761 C CA . VAL A 1 95 ? -6.532 0.307 6.471 1.00 88.94 95 VAL A CA 1
ATOM 762 C C . VAL A 1 95 ? -7.213 0.172 7.832 1.00 88.94 95 VAL A C 1
ATOM 764 O O . VAL A 1 95 ? -8.198 -0.556 7.943 1.00 88.94 95 VAL A O 1
ATOM 767 N N . ALA A 1 96 ? -6.740 0.902 8.846 1.00 89.38 96 ALA A N 1
ATOM 768 C CA . ALA A 1 96 ? -7.316 0.889 10.188 1.00 89.38 96 ALA A CA 1
ATOM 769 C C . ALA A 1 96 ? -8.786 1.333 10.181 1.00 89.38 96 ALA A C 1
ATOM 771 O O . ALA A 1 96 ? -9.626 0.694 10.811 1.00 89.38 96 ALA A O 1
ATOM 772 N N . ARG A 1 97 ? -9.116 2.389 9.425 1.00 90.44 97 ARG A N 1
ATOM 773 C CA . ARG A 1 97 ? -10.493 2.882 9.281 1.00 90.44 97 ARG A CA 1
ATOM 774 C C . ARG A 1 97 ? -11.421 1.799 8.734 1.00 90.44 97 ARG A C 1
ATOM 776 O O . ARG A 1 97 ? -12.445 1.511 9.345 1.00 90.44 97 ARG A O 1
ATOM 783 N N . VAL A 1 98 ? -11.055 1.179 7.611 1.00 90.75 98 VAL A N 1
ATOM 784 C CA . VAL A 1 98 ? -11.885 0.139 6.981 1.00 90.75 98 VAL A CA 1
ATOM 785 C C . VAL A 1 98 ? -11.963 -1.116 7.853 1.00 90.75 98 VAL A C 1
ATOM 787 O O . VAL A 1 98 ? -13.040 -1.688 8.010 1.00 90.75 98 VAL A O 1
ATOM 790 N N . ALA A 1 99 ? -10.852 -1.538 8.460 1.00 87.69 99 ALA A N 1
ATOM 791 C CA . ALA A 1 99 ? -10.830 -2.694 9.354 1.00 87.69 99 ALA A CA 1
ATOM 792 C C . ALA A 1 99 ? -11.730 -2.487 10.584 1.00 87.69 99 ALA A C 1
ATOM 794 O O . ALA A 1 99 ? -12.461 -3.403 10.969 1.00 87.69 99 ALA A O 1
ATOM 795 N N . GLN A 1 100 ? -11.723 -1.285 11.168 1.00 88.12 100 GLN A N 1
ATOM 796 C CA . GLN A 1 100 ? -12.611 -0.937 12.274 1.00 88.12 100 GLN A CA 1
ATOM 797 C C . GLN A 1 100 ? -14.079 -0.947 11.835 1.00 88.12 100 GLN A C 1
ATOM 799 O O . GLN A 1 100 ? -14.902 -1.562 12.505 1.00 88.12 100 GLN A O 1
ATOM 804 N N . GLU A 1 101 ? -14.402 -0.348 10.685 1.00 91.94 101 GLU A N 1
ATOM 805 C CA . GLU A 1 101 ? -15.766 -0.343 10.136 1.00 91.94 101 GLU A CA 1
ATOM 806 C C . GLU A 1 101 ? -16.319 -1.754 9.911 1.00 91.94 101 GLU A C 1
ATOM 808 O O . GLU A 1 101 ? -17.496 -2.001 10.175 1.00 91.94 101 GLU A O 1
ATOM 813 N N . GLU A 1 102 ? -15.496 -2.692 9.432 1.00 89.88 102 GLU A N 1
ATOM 814 C CA . GLU A 1 102 ? -15.901 -4.094 9.306 1.00 89.88 102 GLU A CA 1
ATOM 815 C C . GLU A 1 102 ? -16.044 -4.769 10.673 1.00 89.88 102 GLU A C 1
ATOM 817 O O . GLU A 1 102 ? -17.031 -5.463 10.910 1.00 89.88 102 GLU A O 1
ATOM 822 N N . THR A 1 103 ? -15.110 -4.533 11.596 1.00 89.38 103 THR A N 1
ATOM 823 C CA . THR A 1 103 ? -15.151 -5.095 12.957 1.00 89.38 103 THR A CA 1
ATOM 824 C C . THR A 1 103 ? -16.412 -4.659 13.706 1.00 89.38 103 THR A C 1
ATOM 826 O O . THR A 1 103 ? -17.112 -5.489 14.290 1.00 89.38 103 THR A O 1
ATOM 829 N N . ASP A 1 104 ? -16.776 -3.381 13.608 1.00 92.81 104 ASP A N 1
ATOM 830 C CA . ASP A 1 104 ? -17.969 -2.802 14.229 1.00 92.81 104 ASP A CA 1
ATOM 831 C C . ASP A 1 104 ? -19.276 -3.423 13.716 1.00 92.81 104 ASP A C 1
ATOM 833 O O . ASP A 1 104 ? -20.303 -3.347 14.392 1.00 92.81 104 ASP A O 1
ATOM 837 N N . LYS A 1 105 ? -19.284 -4.052 12.532 1.00 93.00 105 LYS A N 1
ATOM 838 C CA . LYS A 1 105 ? -20.459 -4.795 12.044 1.00 93.00 105 LYS A CA 1
ATOM 839 C C . LYS A 1 105 ? -20.656 -6.112 12.787 1.00 93.00 105 LYS A C 1
ATOM 841 O O . LYS A 1 105 ? -21.799 -6.522 12.963 1.00 93.00 105 LYS A O 1
ATOM 846 N N . TYR A 1 106 ? -19.568 -6.764 13.196 1.00 87.88 106 TYR A N 1
ATOM 847 C CA . TYR A 1 106 ? -19.599 -8.061 13.879 1.00 87.88 106 TYR A CA 1
ATOM 848 C C . TYR A 1 106 ? -19.758 -7.941 15.396 1.00 87.88 106 TYR A C 1
ATOM 850 O O . TYR A 1 106 ? -20.202 -8.889 16.034 1.00 87.88 106 TYR A O 1
ATOM 858 N N . LEU A 1 107 ? -19.412 -6.788 15.972 1.00 84.25 107 LEU A N 1
ATOM 859 C CA . LEU A 1 107 ? -19.544 -6.511 17.406 1.00 84.25 107 LEU A CA 1
ATOM 860 C C . LEU A 1 107 ? -20.907 -5.899 17.798 1.00 84.25 107 LEU A C 1
ATOM 862 O O . LEU A 1 107 ? -21.038 -5.377 18.906 1.00 84.25 107 LEU A O 1
ATOM 866 N N . LYS A 1 108 ? -21.909 -5.956 16.910 1.00 56.19 108 LYS A N 1
ATOM 867 C CA . LYS A 1 108 ? -23.293 -5.528 17.182 1.00 56.19 108 LYS A CA 1
ATOM 868 C C . LYS A 1 108 ? -24.160 -6.643 17.747 1.00 56.19 108 LYS A C 1
ATOM 870 O O . LYS A 1 108 ? -24.128 -7.759 17.186 1.00 56.19 108 LYS A O 1
#

Mean predicted aligned error: 9.32 Å

Secondary structure (DSSP, 8-state):
---HHHHHHHHHHHHHHHHS--S---GGGEEEEEEE-TT---SS-S---SSEEEHHHHHHTT--HHHHHHHHHHHHHHHHHTT-EEEEEE-HHHHHHHHHHHHHHH--

Solvent-accessible surface area (backbone atoms only — not comparable to full-atom values): 6572 Å² total; per-residue (Å²): 132,82,64,69,71,58,55,60,52,49,53,53,51,49,54,55,58,70,71,51,89,78,90,79,79,65,60,92,40,43,36,31,38,37,42,49,63,91,85,60,86,68,90,58,98,58,90,71,86,50,60,53,46,58,44,50,57,42,46,74,74,66,52,53,67,68,62,54,43,53,54,48,56,52,52,49,52,55,35,58,78,66,72,40,52,78,47,78,42,63,37,59,71,60,46,52,52,53,52,46,59,56,48,57,63,73,76,108

Radius of gyration: 16.6 Å; Cα contacts (8 Å, |Δi|>4): 82; chains: 1; bounding box: 43×32×45 Å